Protein AF-A0A8S3EZB4-F1 (afdb_monomer)

Secondary structure (DSSP, 8-state):
----------------TT-------EEEEE-TTTTHHHHHHHTTS---S---SS-SEEEEE---

pLDDT: mean 76.75, std 18.2, range [37.47, 97.12]

Sequence (64 aa):
MSTSKLSAKRGRRSLPIGLKILVTPLSTLACSGNRRGAMNNEEQGTIRGAPWYVGAIGNARWTG

Solvent-accessible surface area (backbone atoms only — not comparable to full-atom values): 4359 Å² total; per-residue (Å²): 141,83,85,82,82,81,78,77,78,76,74,78,76,72,72,64,96,78,75,75,78,80,62,62,52,76,50,77,53,64,49,92,51,45,35,37,31,54,53,28,65,76,66,70,64,79,73,85,72,72,66,29,56,70,76,47,52,51,76,46,76,46,78,117

Foldseek 3Di:
DDDDDPPPPPPPPPDPPPPPPFDFDKDKDADPCACQLVVCVVVVDDDDDDNHNHDSMDIDGDTD

Structure (mmCIF, N/CA/C/O backbone):
data_AF-A0A8S3EZB4-F1
#
_entry.id   AF-A0A8S3EZB4-F1
#
loop_
_atom_site.group_PDB
_atom_site.id
_atom_site.type_symbol
_atom_site.label_atom_id
_atom_site.label_alt_id
_atom_site.label_comp_id
_atom_site.label_asym_id
_atom_site.label_entity_id
_atom_site.label_seq_id
_atom_site.pdbx_PDB_ins_code
_atom_site.Cartn_x
_atom_site.Cartn_y
_atom_site.Cartn_z
_atom_site.occupancy
_atom_site.B_iso_or_equiv
_atom_site.auth_seq_id
_atom_site.auth_comp_id
_atom_site.auth_asym_id
_atom_site.auth_atom_id
_atom_site.pdbx_PDB_model_num
ATOM 1 N N . MET A 1 1 ? 60.077 35.722 -4.056 1.00 39.59 1 MET A N 1
ATOM 2 C CA . MET A 1 1 ? 59.031 34.684 -3.922 1.00 39.59 1 MET A CA 1
ATOM 3 C C . MET A 1 1 ? 57.930 34.987 -4.929 1.00 39.59 1 MET A C 1
ATOM 5 O O . MET A 1 1 ? 57.234 35.975 -4.761 1.00 39.59 1 MET A O 1
ATOM 9 N N . SER A 1 2 ? 57.843 34.213 -6.014 1.00 37.47 2 SER A N 1
ATOM 10 C CA . SER A 1 2 ? 56.838 34.373 -7.076 1.00 37.47 2 SER A CA 1
ATOM 11 C C . SER A 1 2 ? 55.936 33.142 -7.051 1.00 37.47 2 SER A C 1
ATOM 13 O O . SER A 1 2 ? 56.429 32.024 -7.191 1.00 37.47 2 SER A O 1
ATOM 15 N N . THR A 1 3 ? 54.644 33.322 -6.778 1.00 48.72 3 THR A N 1
ATOM 16 C CA . THR A 1 3 ? 53.674 32.226 -6.69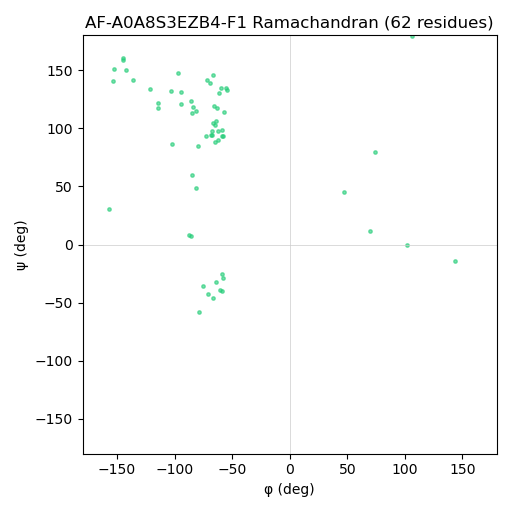5 1.00 48.72 3 THR A CA 1
ATOM 17 C C . THR A 1 3 ? 53.145 31.899 -8.089 1.00 48.72 3 THR A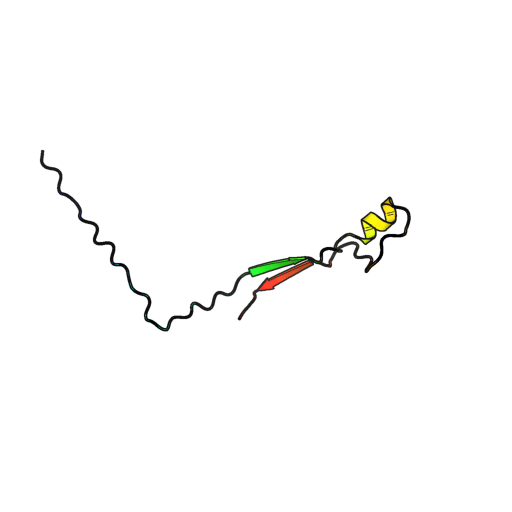 C 1
ATOM 19 O O . THR A 1 3 ? 52.461 32.693 -8.735 1.00 48.72 3 THR A O 1
ATOM 22 N N . SER A 1 4 ? 53.482 30.709 -8.583 1.00 42.72 4 SER A N 1
ATOM 23 C CA . SER A 1 4 ? 53.000 30.197 -9.864 1.00 42.72 4 SER A CA 1
ATOM 24 C C . SER A 1 4 ? 51.477 30.020 -9.822 1.00 42.72 4 SER 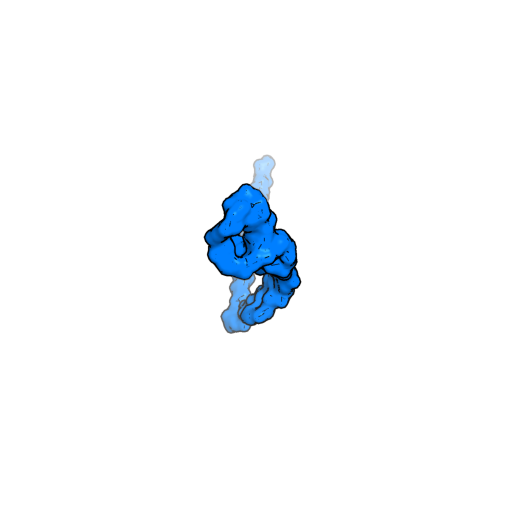A C 1
ATOM 26 O O . SER A 1 4 ? 50.953 29.220 -9.048 1.00 42.72 4 SER A O 1
ATOM 28 N N . LYS A 1 5 ? 50.749 30.760 -10.668 1.00 51.34 5 LYS A N 1
ATOM 29 C CA . LYS A 1 5 ? 49.312 30.555 -10.898 1.00 51.34 5 LYS A CA 1
ATOM 30 C C . LYS A 1 5 ? 49.087 29.186 -11.554 1.00 51.34 5 LYS A C 1
ATOM 32 O O . LYS A 1 5 ? 49.262 29.036 -12.761 1.00 51.34 5 LYS A O 1
ATOM 37 N N . LEU A 1 6 ? 48.648 28.201 -10.771 1.00 45.22 6 LEU A N 1
ATOM 38 C CA . LEU A 1 6 ? 48.026 26.973 -11.272 1.00 45.22 6 LEU A CA 1
ATOM 39 C C . LEU A 1 6 ? 46.656 27.325 -11.873 1.00 45.22 6 LEU A C 1
ATOM 41 O O . LEU A 1 6 ? 45.646 27.421 -11.178 1.00 45.22 6 LEU A O 1
ATOM 45 N N . SER A 1 7 ? 46.631 27.553 -13.186 1.00 48.47 7 SER A N 1
ATOM 46 C CA . SER A 1 7 ? 45.395 27.664 -13.959 1.00 48.47 7 SER A CA 1
ATOM 47 C C . SER A 1 7 ? 44.777 26.274 -14.102 1.00 48.47 7 SER A C 1
ATOM 49 O O . SER A 1 7 ? 45.127 25.496 -14.991 1.00 48.47 7 SER A O 1
ATOM 51 N N . ALA A 1 8 ? 43.867 25.935 -13.190 1.00 51.28 8 ALA A N 1
ATOM 52 C CA . ALA A 1 8 ? 43.028 24.758 -13.322 1.00 51.28 8 ALA A CA 1
ATOM 53 C C . ALA A 1 8 ? 42.062 24.976 -14.497 1.00 51.28 8 ALA A C 1
ATOM 55 O O . ALA A 1 8 ? 40.985 25.555 -14.341 1.00 51.28 8 ALA A O 1
ATOM 56 N N . LYS A 1 9 ? 42.437 24.500 -15.692 1.00 51.72 9 LYS A N 1
ATOM 57 C CA . LYS A 1 9 ? 41.488 24.279 -16.789 1.00 51.72 9 LYS A CA 1
ATOM 58 C C . LYS A 1 9 ? 40.435 23.285 -16.290 1.00 51.72 9 LYS A C 1
ATOM 60 O O . LYS A 1 9 ? 40.618 22.074 -16.388 1.00 51.72 9 LYS A O 1
ATOM 65 N N . ARG A 1 10 ? 39.317 23.790 -15.752 1.00 52.22 10 ARG A N 1
ATOM 66 C CA . ARG A 1 10 ? 38.074 23.021 -15.613 1.00 52.22 10 ARG A CA 1
ATOM 67 C C . ARG A 1 10 ? 37.627 22.657 -17.020 1.00 52.22 10 ARG A C 1
ATOM 69 O O . ARG A 1 10 ? 36.907 23.409 -17.671 1.00 52.22 10 ARG A O 1
ATOM 76 N N . GLY A 1 11 ? 38.089 21.506 -17.498 1.00 47.91 11 GLY A N 1
ATOM 77 C CA . GLY A 1 11 ? 37.506 20.846 -18.650 1.00 47.91 11 GLY A CA 1
ATOM 78 C C . GLY A 1 11 ? 36.048 20.569 -18.323 1.00 47.91 11 GLY A C 1
ATOM 79 O O . GLY A 1 11 ? 35.739 19.615 -17.611 1.00 47.91 11 GLY A O 1
ATOM 80 N N . ARG A 1 12 ? 35.149 21.431 -18.805 1.00 54.72 12 ARG A N 1
ATOM 81 C CA . ARG A 1 12 ? 33.723 21.136 -18.888 1.00 54.72 12 ARG A CA 1
ATOM 82 C C . ARG A 1 12 ? 33.619 19.985 -19.887 1.00 54.72 12 ARG A C 1
ATOM 84 O O . ARG A 1 12 ? 33.547 20.222 -21.086 1.00 54.72 12 ARG A O 1
ATOM 91 N N . ARG A 1 13 ? 33.726 18.744 -19.400 1.00 58.28 13 ARG A N 1
ATOM 92 C CA . ARG A 1 13 ? 33.436 17.552 -20.198 1.00 58.28 13 ARG A CA 1
ATOM 93 C C . ARG A 1 13 ? 31.961 17.660 -20.561 1.00 58.28 13 ARG A C 1
ATOM 95 O O . ARG A 1 13 ? 31.100 17.402 -19.724 1.00 58.28 13 ARG A O 1
ATOM 102 N N . SER A 1 14 ? 31.675 18.152 -21.761 1.00 58.28 14 SER A N 1
ATOM 103 C CA . SER A 1 14 ? 30.357 18.034 -22.360 1.00 58.28 14 SER A CA 1
ATOM 104 C C . SER A 1 14 ? 30.046 16.546 -22.409 1.00 58.28 14 SER A C 1
ATOM 106 O O . SER A 1 14 ? 30.744 15.777 -23.069 1.00 58.28 14 SER A O 1
ATOM 108 N N . LEU A 1 15 ? 29.042 16.128 -21.640 1.00 59.19 15 LEU A N 1
ATOM 109 C CA . LEU A 1 15 ? 28.457 14.810 -21.824 1.00 59.19 15 LEU A CA 1
ATOM 110 C C . LEU A 1 15 ? 28.010 14.731 -23.291 1.00 59.19 15 LEU A C 1
ATOM 112 O O . LEU A 1 15 ? 27.451 15.715 -23.792 1.00 59.19 15 LEU A O 1
ATOM 116 N N . PRO A 1 16 ? 28.291 13.628 -24.003 1.00 58.69 16 PRO A N 1
ATOM 117 C CA . PRO A 1 16 ? 27.838 13.484 -25.377 1.00 58.69 16 PRO A CA 1
ATOM 118 C C . PRO A 1 16 ? 26.322 13.695 -25.416 1.00 58.69 16 PRO A C 1
ATOM 120 O O . PRO A 1 16 ? 25.595 13.166 -24.569 1.00 58.69 16 PRO A O 1
ATOM 123 N N . ILE A 1 17 ? 25.869 14.509 -26.374 1.00 58.66 17 ILE A N 1
ATOM 124 C CA . ILE A 1 17 ? 24.456 14.770 -26.671 1.00 58.66 17 ILE A CA 1
ATOM 125 C C . ILE A 1 17 ? 23.827 13.407 -26.987 1.00 58.66 17 ILE A C 1
ATOM 127 O O . ILE A 1 17 ? 23.961 12.905 -28.096 1.00 58.66 17 ILE A O 1
ATOM 131 N N . GLY A 1 18 ? 23.254 12.749 -25.977 1.00 56.97 18 GLY A N 1
ATOM 132 C CA . GLY A 1 18 ? 22.742 11.382 -26.101 1.00 56.97 18 GLY A CA 1
ATOM 133 C C . GLY A 1 18 ? 22.919 10.478 -24.878 1.00 56.97 18 GLY A C 1
ATOM 134 O O . GLY A 1 18 ? 22.236 9.460 -24.805 1.00 56.97 18 GLY A O 1
ATOM 135 N N . LEU A 1 19 ? 23.751 10.824 -23.886 1.00 60.41 19 LEU A N 1
ATOM 136 C CA . LEU A 1 19 ? 23.818 10.034 -22.648 1.00 60.41 19 LEU A CA 1
ATOM 137 C C . LEU A 1 19 ? 22.653 10.402 -21.716 1.00 60.41 19 LEU A C 1
ATOM 139 O O . LEU A 1 19 ? 22.790 11.236 -20.820 1.00 60.41 19 LEU A O 1
ATOM 143 N N . LYS A 1 20 ? 21.491 9.774 -21.925 1.00 64.44 20 LYS A N 1
ATOM 144 C CA . LYS A 1 20 ? 20.435 9.731 -20.907 1.00 64.44 20 LYS A CA 1
ATOM 145 C C . LYS A 1 20 ? 20.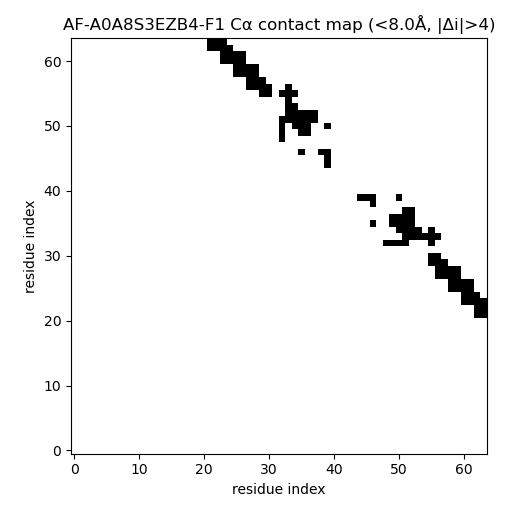968 8.898 -19.746 1.00 64.44 20 LYS A C 1
ATOM 147 O O . LYS A 1 20 ? 21.080 7.680 -19.859 1.00 64.44 20 LYS A O 1
ATOM 152 N N . ILE A 1 21 ? 21.349 9.552 -18.651 1.00 68.56 21 ILE A N 1
ATOM 153 C CA . ILE A 1 21 ? 21.655 8.846 -17.407 1.00 68.56 21 ILE A CA 1
ATOM 154 C C . ILE A 1 21 ? 20.343 8.202 -16.962 1.00 68.56 21 ILE A C 1
ATOM 156 O O . ILE A 1 21 ? 19.434 8.902 -16.523 1.00 68.56 21 ILE A O 1
ATOM 160 N N . LEU A 1 22 ? 20.233 6.882 -17.120 1.00 73.94 22 LEU A N 1
ATOM 161 C CA . LEU A 1 22 ? 19.154 6.109 -16.521 1.00 73.94 22 LEU A CA 1
ATOM 162 C C . LEU A 1 22 ? 19.373 6.150 -15.005 1.00 73.94 22 LEU A C 1
ATOM 164 O O . LEU A 1 22 ? 20.217 5.432 -14.467 1.00 73.94 22 LEU A O 1
ATOM 168 N N . VAL A 1 23 ? 18.677 7.055 -14.322 1.00 82.62 23 VAL A N 1
ATOM 169 C CA . VAL A 1 23 ? 18.718 7.140 -12.863 1.00 82.62 23 VAL A CA 1
ATOM 170 C C . VAL A 1 23 ? 17.719 6.127 -12.329 1.00 82.62 23 VAL A C 1
ATOM 172 O O . VAL A 1 23 ? 16.528 6.237 -12.592 1.00 82.62 23 VAL A O 1
ATOM 175 N N . THR A 1 24 ? 18.196 5.148 -11.563 1.00 86.06 24 THR A N 1
ATOM 176 C CA . THR A 1 24 ? 17.331 4.202 -10.847 1.00 86.06 24 THR A CA 1
ATOM 177 C C . THR A 1 24 ? 17.255 4.594 -9.369 1.00 86.06 24 THR A C 1
ATOM 179 O O . THR A 1 24 ? 18.092 4.131 -8.581 1.00 86.06 24 THR A O 1
ATOM 182 N N . PRO A 1 25 ? 16.337 5.491 -8.960 1.00 88.62 25 PRO A N 1
ATOM 183 C CA . PRO A 1 25 ? 16.270 5.920 -7.573 1.00 88.62 25 PRO A CA 1
ATOM 184 C C . PRO A 1 25 ? 15.717 4.797 -6.689 1.00 88.62 25 PRO A C 1
ATOM 186 O O . PRO A 1 25 ? 14.796 4.074 -7.068 1.00 88.62 25 PRO A O 1
ATOM 189 N N . LEU A 1 26 ? 16.271 4.669 -5.485 1.00 95.31 26 LEU A N 1
ATOM 190 C CA . LEU A 1 26 ? 15.668 3.906 -4.395 1.00 95.31 26 LEU A CA 1
ATOM 191 C C . LEU A 1 26 ? 14.868 4.891 -3.541 1.00 95.31 26 LEU A C 1
ATOM 193 O O . LEU A 1 26 ? 15.447 5.843 -3.019 1.00 95.31 26 LEU A O 1
ATOM 197 N N . SER A 1 27 ? 13.561 4.683 -3.398 1.00 95.00 27 SER A N 1
ATOM 198 C CA . SER A 1 27 ? 12.729 5.549 -2.559 1.00 95.00 27 SER A CA 1
ATOM 199 C C . SER A 1 27 ? 11.622 4.784 -1.839 1.00 95.00 27 SER A C 1
ATOM 201 O O . SER A 1 27 ? 11.236 3.677 -2.226 1.00 95.00 27 SER A O 1
ATOM 203 N N . THR A 1 28 ? 11.132 5.399 -0.764 1.00 96.62 28 THR A N 1
ATOM 204 C CA . THR A 1 28 ? 9.990 4.936 0.022 1.00 96.62 28 THR A CA 1
ATOM 205 C C . THR A 1 28 ? 8.720 5.618 -0.465 1.00 96.62 28 THR A C 1
ATOM 207 O O . THR A 1 28 ? 8.678 6.842 -0.572 1.00 96.62 28 THR A O 1
ATOM 210 N N . LEU A 1 29 ? 7.668 4.842 -0.702 1.00 95.69 29 LEU A N 1
ATOM 211 C CA . LEU A 1 29 ? 6.336 5.336 -1.026 1.00 95.69 29 LEU A CA 1
ATOM 212 C C . LEU A 1 29 ? 5.392 4.961 0.110 1.00 95.69 29 LEU A C 1
ATOM 214 O O . LEU A 1 29 ? 5.268 3.789 0.458 1.00 95.69 29 LEU A O 1
ATOM 218 N N . ALA A 1 30 ? 4.757 5.964 0.707 1.00 96.69 30 ALA A N 1
ATOM 219 C CA . ALA A 1 30 ? 3.821 5.795 1.808 1.00 96.69 30 ALA A CA 1
ATOM 220 C C . ALA A 1 30 ? 2.457 6.369 1.420 1.00 96.69 30 ALA A C 1
ATOM 222 O O . ALA A 1 30 ? 2.363 7.478 0.895 1.00 96.69 30 ALA A O 1
ATOM 223 N N . CYS A 1 31 ? 1.392 5.621 1.697 1.00 94.75 31 CYS A N 1
ATOM 224 C CA . CYS A 1 31 ? 0.034 6.128 1.575 1.00 94.75 31 CYS A CA 1
ATOM 225 C C .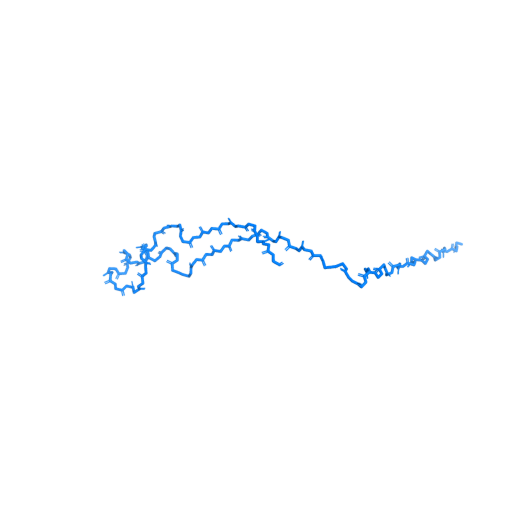 CYS A 1 31 ? -0.219 7.173 2.670 1.00 94.75 31 CYS A C 1
ATOM 227 O O . CYS A 1 31 ? 0.125 6.948 3.831 1.00 94.75 31 CYS A O 1
ATOM 229 N N . SER A 1 32 ? -0.896 8.273 2.332 1.00 93.75 32 SER A N 1
ATOM 230 C CA . SER A 1 32 ? -1.311 9.292 3.311 1.00 93.75 32 SER A CA 1
ATOM 231 C C . SER A 1 32 ? -2.207 8.731 4.420 1.00 93.75 32 SER A C 1
ATOM 233 O O . SER A 1 32 ? -2.245 9.269 5.519 1.00 93.75 32 SER A O 1
ATOM 235 N N . GLY A 1 33 ? -2.919 7.634 4.147 1.00 92.19 33 GLY A N 1
ATOM 236 C CA . GLY A 1 33 ? -3.736 6.914 5.122 1.00 92.19 33 GLY A CA 1
ATOM 237 C C . GLY A 1 33 ? -2.991 5.868 5.951 1.00 92.19 33 GLY A C 1
ATOM 238 O O . GLY A 1 33 ? -3.649 5.104 6.655 1.00 92.19 33 GLY A O 1
ATOM 239 N N . ASN A 1 34 ? -1.662 5.767 5.862 1.00 94.69 34 ASN A N 1
ATOM 240 C CA . ASN A 1 34 ? -0.901 4.851 6.710 1.00 94.69 34 ASN A CA 1
ATOM 241 C C . ASN A 1 34 ? -1.115 5.213 8.192 1.00 94.69 34 ASN A C 1
ATOM 243 O O . ASN A 1 34 ? -1.049 6.385 8.553 1.00 94.69 34 ASN A O 1
ATOM 247 N N . ARG A 1 35 ? -1.355 4.210 9.046 1.00 92.31 35 ARG A N 1
ATOM 248 C CA . ARG A 1 35 ? -1.706 4.358 10.477 1.00 92.31 35 ARG A CA 1
ATOM 249 C C . ARG A 1 35 ? -3.094 4.928 10.791 1.00 92.31 35 ARG A C 1
ATOM 251 O O . ARG A 1 35 ? -3.394 5.181 11.956 1.00 92.31 35 ARG A O 1
ATOM 258 N N . ARG A 1 36 ? -3.993 5.047 9.808 1.00 91.94 36 ARG A N 1
ATOM 259 C CA . ARG A 1 36 ? -5.395 5.438 10.047 1.00 91.94 36 ARG A CA 1
ATOM 260 C C . ARG A 1 36 ? -6.137 4.503 11.010 1.00 91.94 36 ARG A C 1
ATOM 262 O O . ARG A 1 36 ? -7.026 4.957 11.716 1.00 91.94 36 ARG A O 1
ATOM 269 N N . GLY A 1 37 ? -5.767 3.223 11.072 1.00 89.50 37 GLY A N 1
ATOM 270 C CA . GLY A 1 37 ? -6.326 2.271 12.034 1.00 89.50 37 GLY A CA 1
ATOM 271 C C . GLY A 1 37 ? -6.077 2.680 13.489 1.00 89.50 37 GLY A C 1
ATOM 272 O O . GLY A 1 37 ?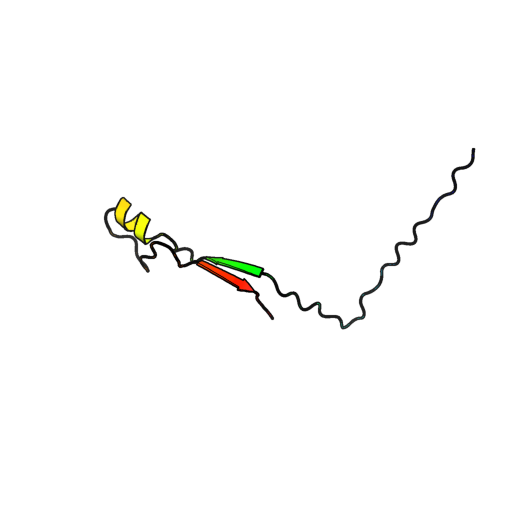 -6.986 2.581 14.301 1.00 89.50 37 GLY A O 1
ATOM 273 N N . ALA A 1 38 ? -4.890 3.212 13.807 1.00 87.56 38 ALA A N 1
ATOM 274 C CA . ALA A 1 38 ? -4.582 3.723 15.146 1.00 87.56 38 ALA A CA 1
ATOM 275 C C . ALA A 1 38 ? -5.432 4.959 15.479 1.00 87.56 38 ALA A C 1
ATOM 277 O O . ALA A 1 38 ? -6.080 4.996 16.519 1.00 87.56 38 ALA A O 1
ATOM 278 N N . MET A 1 39 ? -5.523 5.893 14.529 1.00 87.62 39 MET A N 1
ATOM 279 C CA . MET A 1 39 ? -6.340 7.105 14.644 1.00 87.62 39 MET A CA 1
ATOM 280 C C . MET A 1 39 ? -7.825 6.782 14.870 1.00 87.62 39 MET A C 1
ATOM 282 O O . MET A 1 39 ? -8.474 7.396 15.703 1.00 87.62 39 MET A O 1
ATOM 286 N N . ASN A 1 40 ? -8.355 5.762 14.187 1.00 88.19 40 ASN A N 1
ATOM 287 C CA . ASN A 1 40 ? -9.732 5.302 14.384 1.00 88.19 40 ASN A CA 1
ATOM 288 C C . ASN A 1 40 ? -9.998 4.733 15.786 1.00 88.19 40 ASN A C 1
ATOM 290 O O . ASN A 1 40 ? -11.123 4.862 16.269 1.00 88.19 40 ASN A O 1
ATOM 294 N N . ASN A 1 41 ? -9.002 4.106 16.423 1.00 85.31 41 ASN A N 1
ATOM 295 C CA . ASN A 1 41 ? -9.150 3.593 17.790 1.00 85.31 41 ASN A CA 1
ATOM 296 C C . ASN A 1 41 ? -9.102 4.719 18.827 1.00 85.31 41 ASN A C 1
ATOM 298 O O . ASN A 1 41 ? -9.807 4.642 19.828 1.00 85.31 41 ASN A O 1
ATOM 302 N N . GLU A 1 42 ? -8.289 5.749 18.588 1.00 85.75 42 GLU A N 1
ATOM 303 C CA . GLU A 1 42 ? -8.192 6.925 19.462 1.00 85.75 42 GLU A CA 1
ATOM 304 C C . GLU A 1 42 ? -9.446 7.806 19.366 1.00 85.75 42 GLU A C 1
ATOM 306 O O . GLU A 1 42 ? -9.996 8.216 20.382 1.00 85.75 42 GLU A O 1
ATOM 311 N N . GLU A 1 43 ? -9.953 8.027 18.152 1.00 80.50 43 GLU A N 1
ATOM 312 C CA . GLU A 1 43 ? -11.086 8.923 17.872 1.00 80.50 43 GLU A CA 1
ATOM 313 C C . GLU A 1 43 ? -12.463 8.236 17.992 1.00 80.50 43 GLU A C 1
ATOM 315 O O . GLU A 1 43 ? -13.478 8.815 17.618 1.00 80.50 43 GLU A O 1
ATOM 320 N N . GLN A 1 44 ? -12.521 6.990 18.485 1.00 70.00 44 GLN A N 1
ATOM 321 C CA . GLN A 1 44 ? -13.757 6.200 18.638 1.00 70.00 44 GLN A CA 1
ATOM 322 C C . GLN A 1 44 ? -14.661 6.209 17.389 1.00 70.00 44 GLN A C 1
ATOM 324 O O . GLN A 1 44 ? -15.884 6.314 17.462 1.00 70.00 44 GLN A O 1
ATOM 329 N N . GLY A 1 45 ? -14.032 6.014 16.228 1.00 68.12 45 GLY A N 1
ATOM 330 C CA . GLY A 1 45 ? -14.693 5.521 15.028 1.00 68.12 45 GLY A CA 1
ATOM 331 C C . GLY A 1 45 ? -15.597 6.503 14.288 1.00 68.12 45 GLY A C 1
ATOM 332 O O . GLY A 1 45 ? -16.812 6.332 14.286 1.00 68.12 45 GLY A O 1
ATOM 333 N N . THR A 1 46 ? -15.017 7.401 13.480 1.00 68.06 46 THR A N 1
ATOM 334 C CA . THR A 1 46 ? -15.608 7.734 12.160 1.00 68.06 46 THR A CA 1
ATOM 335 C C . THR A 1 46 ? -14.620 8.310 11.127 1.00 68.06 46 THR A C 1
ATOM 337 O O . THR A 1 46 ? -15.019 9.079 10.248 1.00 68.06 46 THR A O 1
ATOM 340 N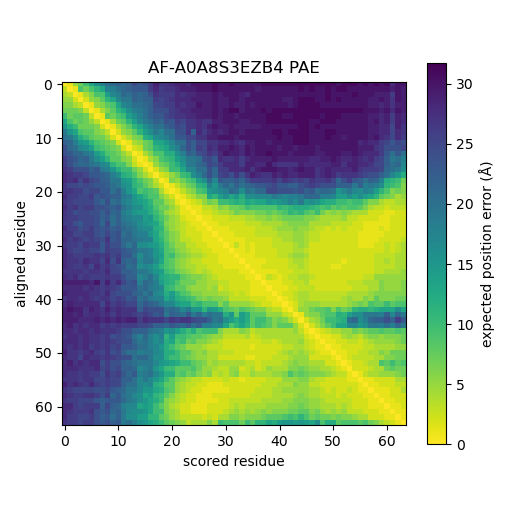 N . ILE A 1 47 ? -13.329 7.951 11.147 1.00 82.75 47 ILE A N 1
ATOM 341 C CA . ILE A 1 47 ? -12.406 8.441 10.108 1.00 82.75 47 ILE A CA 1
ATOM 342 C C . ILE A 1 47 ? -12.559 7.590 8.850 1.00 82.75 47 ILE A C 1
ATOM 344 O O . ILE A 1 47 ? -12.274 6.390 8.825 1.00 82.75 47 ILE A O 1
ATOM 348 N N . ARG A 1 48 ? -13.034 8.236 7.780 1.00 88.56 48 ARG A N 1
ATOM 349 C CA . ARG A 1 48 ? -13.301 7.594 6.489 1.00 88.56 48 ARG A CA 1
ATOM 350 C C . ARG A 1 48 ? -12.015 7.104 5.812 1.00 88.56 48 ARG A C 1
ATOM 352 O O . ARG A 1 48 ? -10.970 7.754 5.849 1.00 88.56 48 ARG A O 1
ATOM 359 N N . GLY A 1 49 ? -12.143 5.987 5.096 1.00 90.06 49 GLY A N 1
ATOM 360 C CA . GLY A 1 49 ? -11.101 5.387 4.260 1.00 90.06 49 GLY A CA 1
ATOM 361 C C . GLY A 1 49 ? -10.485 4.119 4.859 1.00 90.06 49 GLY A C 1
ATOM 362 O O . GLY A 1 49 ? -10.865 3.677 5.936 1.00 90.06 49 GLY A O 1
ATOM 363 N N . ALA A 1 50 ? -9.532 3.519 4.141 1.00 89.88 50 ALA A N 1
ATOM 364 C CA . ALA A 1 50 ? -8.956 2.226 4.520 1.00 89.88 50 ALA A CA 1
ATOM 365 C C . ALA A 1 50 ? -8.255 2.269 5.902 1.00 89.88 50 ALA A C 1
ATOM 367 O O . ALA A 1 50 ? -7.432 3.168 6.122 1.00 89.88 50 ALA A O 1
ATOM 368 N N . PRO A 1 51 ? -8.550 1.323 6.819 1.00 89.56 51 PRO A N 1
ATOM 369 C CA . PRO A 1 51 ? -8.070 1.334 8.202 1.00 89.56 51 PRO A CA 1
ATOM 370 C C . PRO A 1 51 ? -6.674 0.703 8.329 1.00 89.56 51 PRO A C 1
ATOM 372 O O . PRO A 1 51 ? -6.473 -0.294 9.018 1.00 89.56 51 PRO A O 1
ATOM 375 N N . TRP A 1 52 ? -5.683 1.271 7.644 1.00 90.75 52 TRP A N 1
ATOM 376 C CA . TRP A 1 52 ? -4.309 0.775 7.720 1.00 90.75 52 TRP A CA 1
ATOM 377 C C . TRP A 1 52 ? -3.736 0.984 9.125 1.00 90.75 52 TRP A C 1
ATOM 379 O O . TRP A 1 52 ? -3.611 2.124 9.563 1.00 90.75 52 TRP A O 1
ATOM 389 N N . TYR A 1 53 ? -3.347 -0.084 9.823 1.00 83.69 53 TYR A N 1
ATOM 390 C CA . TYR A 1 5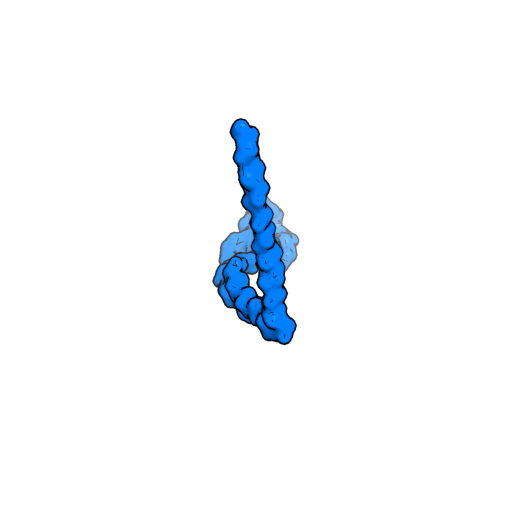3 ? -2.608 0.022 11.091 1.00 83.69 53 TYR A CA 1
ATOM 391 C C . TYR A 1 53 ? -1.128 0.324 10.838 1.00 83.69 53 TYR A C 1
ATOM 393 O O . TYR A 1 53 ? -0.612 1.356 11.251 1.00 83.69 53 TYR A O 1
ATOM 401 N N . VAL A 1 54 ? -0.463 -0.549 10.090 1.00 86.94 54 VAL A N 1
ATOM 402 C CA . VAL A 1 54 ? 0.883 -0.379 9.530 1.00 86.94 54 VAL A CA 1
ATOM 403 C C . VAL A 1 54 ? 0.913 -1.072 8.165 1.00 86.94 54 VAL A C 1
ATOM 405 O O . VAL A 1 54 ? 0.060 -1.912 7.887 1.00 86.94 54 VAL A O 1
ATOM 408 N N . GLY A 1 55 ? 1.876 -0.730 7.305 1.00 87.31 55 GLY A N 1
ATOM 409 C CA . GLY A 1 55 ? 2.124 -1.475 6.061 1.00 87.31 55 GLY A CA 1
ATOM 410 C C . GLY A 1 55 ? 1.587 -0.844 4.776 1.00 87.31 55 GLY A C 1
ATOM 411 O O . GLY A 1 55 ? 1.867 -1.357 3.700 1.00 87.31 55 GLY A O 1
ATOM 412 N N . ALA A 1 56 ? 0.924 0.316 4.837 1.00 93.31 56 ALA A N 1
ATOM 413 C CA . ALA A 1 56 ? 0.657 1.120 3.639 1.00 93.31 56 ALA A CA 1
ATOM 414 C C . ALA A 1 56 ? 1.891 1.963 3.259 1.00 93.31 56 ALA A C 1
ATOM 416 O O . ALA A 1 56 ? 1.819 3.184 3.105 1.00 93.31 56 ALA A O 1
ATOM 417 N N . ILE A 1 57 ? 3.050 1.308 3.207 1.00 96.88 57 ILE A N 1
ATOM 418 C CA . ILE A 1 57 ? 4.367 1.880 2.943 1.00 96.88 57 ILE A CA 1
ATOM 419 C C . ILE A 1 57 ? 5.265 0.802 2.336 1.00 96.88 57 ILE A C 1
ATOM 421 O O . ILE A 1 57 ? 5.228 -0.348 2.768 1.00 96.88 57 ILE A O 1
ATOM 425 N N . GLY A 1 58 ? 6.084 1.165 1.355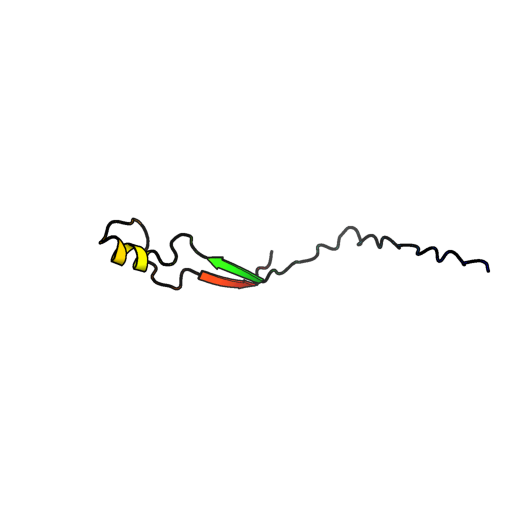 1.00 96.25 58 GLY A N 1
ATOM 426 C CA . GLY A 1 58 ? 7.015 0.239 0.719 1.00 96.25 58 GLY A CA 1
ATOM 427 C C . GLY A 1 58 ? 8.240 0.945 0.158 1.00 96.25 58 GLY A C 1
ATOM 428 O O . GLY A 1 58 ? 8.175 2.108 -0.232 1.00 96.25 58 GLY A O 1
ATOM 429 N N . ASN A 1 59 ? 9.357 0.223 0.115 1.00 97.12 59 ASN A N 1
ATOM 430 C CA . ASN A 1 59 ? 10.597 0.674 -0.510 1.00 97.12 59 ASN A CA 1
ATOM 431 C C . ASN A 1 59 ? 10.754 -0.026 -1.853 1.00 97.12 59 ASN A C 1
ATOM 433 O O . ASN A 1 59 ? 10.641 -1.249 -1.918 1.00 97.12 59 ASN A O 1
ATOM 437 N N . ALA A 1 60 ? 11.059 0.727 -2.903 1.00 95.00 60 ALA A N 1
ATOM 438 C CA . ALA A 1 60 ? 11.291 0.156 -4.220 1.00 95.00 60 ALA A CA 1
ATOM 439 C C . ALA A 1 60 ? 12.420 0.880 -4.952 1.00 95.00 60 ALA A C 1
ATOM 441 O O . ALA A 1 60 ? 12.665 2.074 -4.749 1.00 95.00 60 ALA A O 1
ATOM 442 N N . ARG A 1 61 ? 13.115 0.127 -5.809 1.00 94.38 61 ARG A N 1
ATOM 443 C CA . ARG A 1 61 ? 13.961 0.702 -6.854 1.00 94.38 61 ARG A CA 1
ATOM 444 C C . ARG A 1 61 ? 13.079 0.987 -8.054 1.00 94.38 61 ARG A C 1
ATOM 446 O O . ARG A 1 61 ? 12.435 0.077 -8.568 1.00 94.38 61 ARG A O 1
ATOM 453 N N . TRP A 1 62 ? 13.078 2.234 -8.489 1.00 89.62 62 TRP A N 1
ATOM 454 C CA . TRP A 1 62 ? 12.306 2.673 -9.639 1.00 89.62 62 TRP A CA 1
ATOM 455 C C . TRP A 1 62 ? 13.200 2.689 -10.870 1.00 89.62 62 TRP A C 1
ATOM 457 O O . TRP A 1 62 ? 14.403 2.938 -10.786 1.00 89.62 62 TRP A O 1
ATOM 467 N N . THR A 1 63 ? 12.609 2.401 -12.017 1.00 87.38 63 THR A N 1
ATOM 468 C CA . THR A 1 63 ? 13.253 2.498 -13.324 1.00 87.38 63 THR A CA 1
ATOM 469 C C . THR A 1 63 ? 12.266 3.156 -14.282 1.00 87.38 63 THR A C 1
ATOM 471 O O . THR A 1 63 ? 11.061 2.925 -14.158 1.00 87.38 63 THR A O 1
ATOM 474 N N . GLY A 1 64 ? 12.762 4.021 -15.166 1.00 76.94 64 GLY A N 1
ATOM 475 C CA . GLY A 1 64 ? 11.961 4.825 -16.091 1.00 76.94 64 GLY A CA 1
ATOM 476 C C . GLY A 1 64 ? 12.750 5.984 -16.674 1.00 76.94 64 GLY A C 1
ATOM 477 O O . GLY A 1 64 ? 13.738 6.400 -16.025 1.00 76.94 64 GLY A O 1
#

Organism: NCBI:txid392030

InterPro domains:
  IPR000572 Oxidoreductase, molybdopterin-binding domain [PF00174] (26-64)
  IPR036374 Oxidoreductase, molybdopterin-binding domain superfamily [G3DSA:3.90.420.10] (22-64)
  IPR036374 Oxidoreductase, molybdopterin-binding domain superfamily [SSF56524] (23-64)

Mean predicted aligned error: 14.32 Å

Radius of gyration: 26.11 Å; Cα contacts (8 Å, |Δi|>4): 64; chains: 1; bounding box: 75×36×46 Å